Protein AF-A0AA39MCV9-F1 (afdb_monomer_lite)

pLDDT: mean 76.23, std 17.33, range [36.0, 95.12]

Secondary structure (DSSP, 8-state):
----TT--PPPTTTTTTEEEEEEEETTS-EEEEEEEEEETTEEEE-GGGGTTEEEEEEEEES-HHHHHHHHHHHHHHHHHHSS-----------

InterPro domains:
  IPR001254 Serine proteases, trypsin domain [PF00089] (5-75)
  IPR009003 Peptidase S1, PA clan [SSF50494] (4-57)

Radius of gyration: 14.03 Å; chains: 1; bounding box: 41×30×35 Å

Foldseek 3Di:
DDDPPPDDDDQFPPQQQWWWKFWAAPVRDTDIWIWGDPDLQDIDTDPVSCDRTPDIDTDDGSYPVSVVSSVVSLVVVCVVPVDDSPNPPPPDDD

Structure (mmCIF, N/CA/C/O backbone):
data_AF-A0AA39MCV9-F1
#
_entry.id   AF-A0AA39MCV9-F1
#
loop_
_atom_site.group_PDB
_atom_site.id
_atom_site.type_symbol
_atom_site.label_atom_id
_atom_site.label_alt_id
_atom_site.label_comp_id
_atom_site.label_asym_id
_atom_site.label_entity_id
_atom_site.label_seq_id
_atom_site.pdbx_PDB_ins_code
_atom_site.Cartn_x
_atom_site.Cartn_y
_atom_site.Cartn_z
_atom_site.occupancy
_atom_site.B_iso_or_equiv
_atom_site.auth_seq_id
_atom_site.auth_comp_id
_atom_site.auth_asym_id
_atom_site.auth_atom_id
_atom_site.pdbx_PDB_model_num
ATOM 1 N N . MET A 1 1 ? 1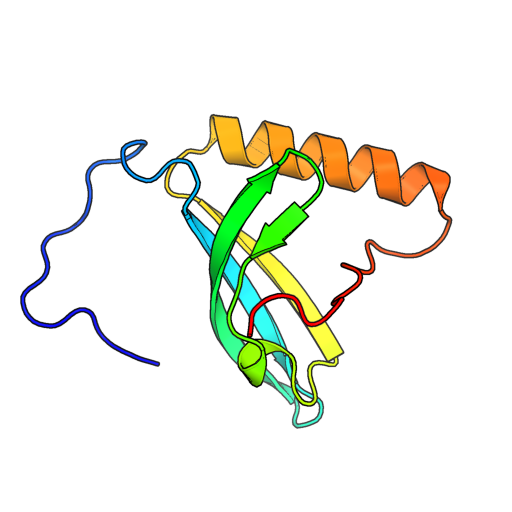2.617 -7.345 5.231 1.00 52.91 1 MET A N 1
ATOM 2 C CA . MET A 1 1 ? 12.803 -6.842 3.857 1.00 52.91 1 MET A CA 1
ATOM 3 C C . MET A 1 1 ? 13.621 -7.867 3.111 1.00 52.91 1 MET A C 1
ATOM 5 O O . MET A 1 1 ? 14.717 -8.187 3.555 1.00 52.91 1 MET A O 1
ATOM 9 N N . GLU A 1 2 ? 13.049 -8.434 2.059 1.00 62.38 2 GLU A N 1
ATOM 10 C CA . GLU A 1 2 ? 13.747 -9.387 1.204 1.00 62.38 2 GLU A CA 1
ATOM 11 C C . GLU A 1 2 ? 14.361 -8.618 0.040 1.00 62.38 2 GLU A C 1
ATOM 13 O O . GLU A 1 2 ? 13.700 -7.795 -0.594 1.00 62.38 2 GLU A O 1
ATOM 18 N N . SER A 1 3 ? 15.645 -8.848 -0.205 1.00 77.38 3 SER A N 1
ATOM 19 C CA . SER A 1 3 ? 16.344 -8.245 -1.332 1.00 77.38 3 SER A CA 1
ATOM 20 C C . SER A 1 3 ? 16.243 -9.165 -2.538 1.00 77.38 3 SER A C 1
ATOM 22 O O . SER A 1 3 ? 16.453 -10.372 -2.422 1.00 77.38 3 SER A O 1
ATOM 24 N N . VAL A 1 4 ? 15.998 -8.591 -3.716 1.00 82.94 4 VAL A N 1
ATOM 25 C CA . VAL A 1 4 ? 16.181 -9.313 -4.979 1.00 82.94 4 VAL A CA 1
ATOM 26 C C . VAL A 1 4 ? 17.685 -9.489 -5.200 1.00 82.94 4 VAL A C 1
ATOM 28 O O . VAL A 1 4 ? 18.380 -8.552 -5.591 1.00 82.94 4 VAL A O 1
ATOM 31 N N . ILE A 1 5 ? 18.207 -10.678 -4.903 1.00 94.12 5 ILE A N 1
ATOM 32 C CA . ILE A 1 5 ? 19.636 -10.983 -5.044 1.00 94.12 5 ILE A CA 1
ATOM 33 C C . ILE A 1 5 ? 19.960 -11.232 -6.522 1.00 94.12 5 ILE A C 1
ATOM 35 O O . ILE A 1 5 ? 19.275 -12.009 -7.181 1.00 94.12 5 ILE A O 1
ATOM 39 N N . ASN A 1 6 ? 21.009 -10.580 -7.036 1.00 95.12 6 ASN A N 1
ATOM 40 C CA . ASN A 1 6 ? 21.447 -10.657 -8.440 1.00 95.12 6 ASN A CA 1
ATOM 41 C C . ASN A 1 6 ? 20.391 -10.218 -9.476 1.00 95.12 6 ASN A C 1
ATOM 43 O O . ASN A 1 6 ? 20.443 -10.632 -10.633 1.00 95.12 6 ASN A O 1
ATOM 47 N N . GLY A 1 7 ? 19.430 -9.381 -9.075 1.00 86.62 7 GLY A N 1
ATOM 48 C CA . GLY A 1 7 ? 18.441 -8.811 -9.989 1.00 86.62 7 GLY A CA 1
ATOM 49 C C . GLY A 1 7 ? 18.995 -7.678 -10.857 1.00 86.62 7 GLY A C 1
ATOM 50 O O . GLY A 1 7 ? 20.043 -7.098 -10.570 1.00 86.62 7 GLY A O 1
ATOM 51 N N . HIS A 1 8 ? 18.239 -7.318 -11.896 1.00 90.25 8 HIS A N 1
ATOM 52 C CA . HIS A 1 8 ? 18.436 -6.086 -12.658 1.00 90.25 8 HIS A CA 1
ATOM 53 C C . HIS A 1 8 ? 17.193 -5.194 -12.518 1.00 90.25 8 HIS A C 1
ATOM 55 O O . HIS A 1 8 ? 16.087 -5.735 -12.416 1.00 90.25 8 HIS A O 1
ATOM 61 N N . PRO A 1 9 ? 17.332 -3.854 -12.508 1.00 86.44 9 PRO A N 1
ATOM 62 C CA . PRO A 1 9 ? 16.182 -2.961 -12.508 1.00 86.44 9 PRO A CA 1
ATOM 63 C C . PRO A 1 9 ? 15.223 -3.295 -13.651 1.00 86.44 9 PRO A C 1
ATOM 65 O O . PRO A 1 9 ? 15.642 -3.434 -14.800 1.00 86.44 9 PRO A O 1
ATOM 68 N N . ALA A 1 10 ? 13.934 -3.420 -13.338 1.00 85.38 10 ALA A N 1
ATOM 69 C CA . ALA A 1 10 ? 12.914 -3.590 -14.360 1.00 85.38 10 ALA A CA 1
ATOM 70 C C . ALA A 1 10 ? 12.703 -2.253 -15.098 1.00 85.38 10 ALA A C 1
ATOM 72 O O . ALA A 1 10 ? 12.457 -1.240 -14.437 1.00 85.38 10 ALA A O 1
ATOM 73 N N . PRO A 1 11 ? 12.770 -2.223 -16.442 1.00 83.62 11 PRO A N 1
ATOM 74 C CA . PRO A 1 11 ? 12.264 -1.107 -17.229 1.00 83.62 11 PRO A CA 1
ATOM 75 C C . PRO A 1 11 ? 10.861 -0.658 -16.791 1.00 83.62 11 PRO A C 1
ATOM 77 O O . PRO A 1 11 ? 10.001 -1.482 -16.465 1.00 83.62 11 PRO A O 1
ATOM 80 N N . GLY A 1 12 ? 10.632 0.657 -16.798 1.00 81.06 12 GLY A N 1
ATOM 81 C CA . GLY A 1 12 ? 9.350 1.249 -16.408 1.00 81.06 12 GLY A CA 1
ATOM 82 C C . GLY A 1 12 ? 8.183 0.705 -17.236 1.00 81.06 12 GLY A C 1
ATOM 83 O O . GLY A 1 12 ? 8.323 0.457 -18.432 1.00 81.06 12 GLY A O 1
ATOM 84 N N . GLY A 1 13 ? 7.037 0.494 -16.591 1.00 79.06 13 GLY A N 1
ATOM 85 C CA . GLY A 1 13 ? 5.814 -0.018 -17.217 1.00 79.06 13 GLY A CA 1
ATOM 86 C C . GLY A 1 13 ? 5.759 -1.534 -17.440 1.00 79.06 13 GLY A C 1
ATOM 87 O O . GLY A 1 13 ? 4.673 -2.067 -17.649 1.00 79.06 13 GLY A O 1
ATOM 88 N N . MET A 1 14 ? 6.873 -2.273 -17.348 1.00 82.38 14 MET A N 1
ATOM 89 C CA . MET A 1 14 ? 6.848 -3.728 -17.598 1.00 82.38 14 MET A CA 1
ATOM 90 C C . MET A 1 14 ? 6.153 -4.531 -16.496 1.00 82.38 14 MET A C 1
ATOM 92 O O . MET A 1 14 ? 5.646 -5.621 -16.749 1.00 82.38 14 MET A O 1
ATOM 96 N N . LEU A 1 15 ? 6.115 -3.999 -15.275 1.00 84.06 15 LEU A N 1
ATOM 97 C CA . LEU A 1 15 ? 5.459 -4.621 -14.128 1.00 84.06 15 LEU A CA 1
ATOM 98 C C . LEU A 1 15 ? 4.238 -3.792 -13.724 1.00 84.06 15 LEU A C 1
ATOM 100 O O . LEU A 1 15 ? 4.106 -3.392 -12.571 1.00 84.06 15 LEU A O 1
ATOM 104 N N . GLY A 1 16 ? 3.356 -3.486 -14.677 1.00 84.25 16 GLY A N 1
ATOM 105 C CA . GLY A 1 16 ? 2.282 -2.507 -14.476 1.00 84.25 16 GLY A CA 1
ATOM 106 C C . GLY A 1 16 ? 1.295 -2.820 -13.342 1.00 84.25 16 GLY A C 1
ATOM 107 O O . GLY A 1 16 ? 0.673 -1.919 -12.789 1.00 84.25 16 GLY A O 1
ATOM 108 N N . HIS A 1 17 ? 1.201 -4.088 -12.939 1.00 87.69 17 HIS A N 1
ATOM 109 C CA . HIS A 1 17 ? 0.391 -4.520 -11.799 1.00 87.69 17 HIS A CA 1
ATOM 110 C C . HIS A 1 17 ? 1.147 -4.465 -10.459 1.00 87.69 17 HIS A C 1
ATOM 112 O O . HIS A 1 17 ? 0.518 -4.604 -9.412 1.00 87.69 17 HIS A O 1
ATOM 118 N N . GLN A 1 18 ? 2.472 -4.279 -10.472 1.00 89.31 18 GLN A N 1
ATOM 119 C CA . GLN A 1 18 ? 3.313 -4.196 -9.279 1.00 89.31 18 GLN A CA 1
ATOM 120 C C . GLN A 1 18 ? 3.208 -2.807 -8.654 1.00 89.31 18 GLN A C 1
ATOM 122 O O . GLN A 1 18 ? 3.660 -1.809 -9.224 1.00 89.31 18 GLN A O 1
ATOM 127 N N . VAL A 1 19 ? 2.699 -2.777 -7.427 1.00 87.81 19 VAL A N 1
ATOM 128 C CA . VAL A 1 19 ? 2.669 -1.598 -6.560 1.00 87.81 19 VAL A CA 1
ATOM 129 C C . VAL A 1 19 ? 3.260 -1.935 -5.195 1.00 87.81 19 VAL A C 1
ATOM 131 O O . VAL A 1 19 ? 3.600 -3.090 -4.915 1.00 87.81 19 VAL A O 1
ATOM 134 N N . TYR A 1 20 ? 3.450 -0.925 -4.356 1.00 87.69 20 TYR A N 1
ATOM 135 C CA . TYR A 1 20 ? 3.988 -1.114 -3.012 1.00 87.69 20 TYR A CA 1
ATOM 136 C C . TYR A 1 20 ? 3.221 -0.285 -1.977 1.00 87.69 20 TYR A C 1
ATOM 138 O O . TYR A 1 20 ? 2.788 0.844 -2.243 1.00 87.69 20 TYR A O 1
ATOM 146 N N . PHE A 1 21 ? 3.029 -0.889 -0.803 1.00 89.06 21 PHE A N 1
ATOM 147 C CA . PHE A 1 21 ? 2.463 -0.246 0.377 1.00 89.06 21 PHE A CA 1
ATOM 148 C C . PHE A 1 21 ? 3.563 0.156 1.350 1.00 89.06 21 PHE A C 1
ATOM 150 O O . PHE A 1 21 ? 4.513 -0.596 1.565 1.00 89.06 21 PHE A O 1
ATOM 157 N N . ASP A 1 22 ? 3.356 1.307 1.975 1.00 91.38 22 ASP A N 1
ATOM 158 C CA . ASP A 1 22 ? 3.957 1.693 3.242 1.00 91.38 22 ASP A CA 1
ATOM 159 C C . ASP A 1 22 ? 2.985 1.276 4.343 1.00 91.38 22 ASP A C 1
ATOM 161 O O . ASP A 1 22 ? 1.856 1.776 4.371 1.00 91.38 22 ASP A O 1
ATOM 165 N N . VAL A 1 23 ? 3.362 0.322 5.190 1.00 90.50 23 VAL A N 1
ATOM 166 C CA . VAL A 1 23 ? 2.488 -0.212 6.242 1.00 90.50 23 VAL A CA 1
ATOM 167 C C . VAL A 1 23 ? 3.025 0.200 7.596 1.00 90.50 23 VAL A C 1
ATOM 169 O O . VAL A 1 23 ? 4.156 -0.140 7.934 1.00 90.50 23 VAL A O 1
ATOM 172 N N . THR A 1 24 ? 2.208 0.906 8.371 1.00 91.81 24 THR A N 1
ATOM 173 C CA . THR A 1 24 ? 2.528 1.305 9.743 1.00 91.81 24 THR A CA 1
ATOM 174 C C . THR A 1 24 ? 1.885 0.333 10.724 1.00 91.81 24 THR A C 1
ATOM 176 O O . THR A 1 24 ? 0.711 -0.012 10.576 1.00 91.81 24 THR A O 1
ATOM 179 N N . TYR A 1 25 ? 2.649 -0.095 11.725 1.00 92.00 25 TYR A N 1
ATOM 180 C CA . TYR A 1 25 ? 2.232 -1.039 12.762 1.00 92.00 25 TYR A CA 1
ATOM 181 C C . TYR A 1 25 ? 1.872 -0.325 14.070 1.00 92.00 25 TYR A C 1
ATOM 183 O O . TYR A 1 25 ? 2.074 0.882 14.225 1.00 92.00 25 TYR A O 1
ATOM 191 N N . ASP A 1 26 ? 1.294 -1.067 15.008 1.00 94.62 26 ASP A N 1
ATOM 192 C CA . ASP A 1 26 ? 0.922 -0.590 16.344 1.00 94.62 26 ASP A CA 1
ATOM 193 C C . ASP A 1 26 ? 2.124 -0.185 17.213 1.00 94.62 26 ASP A C 1
ATOM 195 O O . ASP A 1 26 ? 2.001 0.700 18.059 1.00 94.62 26 ASP A O 1
ATOM 199 N N . ASP A 1 27 ? 3.301 -0.753 16.948 1.00 94.62 27 ASP A N 1
ATOM 200 C CA . ASP A 1 27 ? 4.577 -0.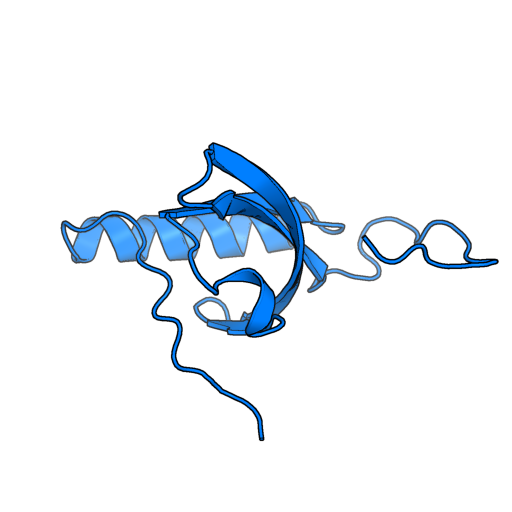357 17.553 1.00 94.62 27 ASP A CA 1
ATOM 201 C C . ASP A 1 27 ? 5.192 0.915 16.930 1.00 94.62 27 ASP A C 1
ATOM 203 O O . ASP A 1 27 ? 6.300 1.319 17.292 1.00 94.62 27 ASP A O 1
ATOM 207 N N . GLY A 1 28 ? 4.479 1.548 15.991 1.00 92.19 28 GLY A N 1
ATOM 208 C CA . GLY A 1 28 ? 4.888 2.770 15.302 1.00 92.19 28 GLY A CA 1
ATOM 209 C C . GLY A 1 28 ? 5.951 2.567 14.223 1.00 92.19 28 GLY A C 1
ATOM 210 O O . GLY A 1 28 ? 6.354 3.544 13.587 1.00 92.19 28 GLY A O 1
ATOM 211 N N . LYS A 1 29 ? 6.416 1.333 13.985 1.00 93.12 29 LYS A N 1
ATOM 212 C CA . LYS A 1 29 ? 7.327 1.047 12.873 1.00 93.12 29 LYS A CA 1
ATOM 213 C C . LYS A 1 29 ? 6.574 1.053 11.555 1.00 93.12 29 LYS A C 1
ATOM 215 O O . LYS A 1 29 ? 5.368 0.819 11.497 1.00 93.12 29 LYS A O 1
ATOM 220 N N . THR A 1 30 ? 7.333 1.245 10.486 1.00 90.75 30 THR A N 1
ATOM 221 C CA . THR A 1 30 ? 6.817 1.198 9.125 1.00 90.75 30 THR A CA 1
ATOM 222 C C . THR A 1 30 ? 7.639 0.219 8.289 1.00 90.75 30 THR A C 1
ATOM 224 O O . THR A 1 30 ? 8.866 0.218 8.388 1.00 90.75 30 THR A O 1
ATOM 227 N N . ASN A 1 31 ? 6.976 -0.612 7.476 1.00 90.19 31 ASN A N 1
ATOM 228 C CA . ASN A 1 31 ? 7.620 -1.505 6.509 1.00 90.19 31 ASN A CA 1
ATOM 229 C C . ASN A 1 31 ? 7.030 -1.352 5.107 1.00 90.19 31 ASN A C 1
ATOM 231 O O . ASN A 1 31 ? 5.851 -1.054 4.926 1.00 90.19 31 ASN A O 1
ATOM 235 N N . PHE A 1 32 ? 7.858 -1.676 4.118 1.00 89.25 32 PHE A N 1
ATOM 236 C CA . PHE A 1 32 ? 7.444 -1.790 2.728 1.00 89.25 32 PHE A CA 1
ATOM 237 C C . PHE A 1 32 ? 6.948 -3.201 2.420 1.00 89.25 32 PHE A C 1
ATOM 239 O O . PHE A 1 32 ? 7.640 -4.181 2.706 1.00 89.25 32 PHE A O 1
ATOM 246 N N . CYS A 1 33 ? 5.792 -3.294 1.766 1.00 90.19 33 CYS A N 1
ATOM 247 C CA . CYS A 1 33 ? 5.241 -4.550 1.267 1.00 90.19 33 CYS A CA 1
ATOM 248 C C . CYS A 1 33 ? 4.918 -4.471 -0.225 1.00 90.19 33 CYS A C 1
ATOM 250 O O . CYS A 1 33 ? 4.348 -3.489 -0.704 1.00 90.19 33 CYS A O 1
ATOM 252 N N . GLY A 1 34 ? 5.268 -5.530 -0.956 1.00 89.06 34 GLY A N 1
ATOM 253 C CA . GLY A 1 34 ? 4.903 -5.701 -2.359 1.00 89.06 34 GLY A CA 1
ATOM 254 C C . GLY A 1 34 ? 3.427 -6.063 -2.522 1.00 89.06 34 GLY A C 1
ATOM 255 O O . GLY A 1 34 ? 2.837 -6.755 -1.686 1.00 89.06 34 GLY A O 1
ATOM 256 N N . VAL A 1 35 ? 2.823 -5.579 -3.603 1.00 87.44 35 VAL A N 1
ATOM 257 C CA . VAL A 1 35 ? 1.390 -5.712 -3.869 1.00 87.44 35 VAL A CA 1
ATOM 258 C C . VAL A 1 35 ? 1.161 -5.887 -5.365 1.00 87.44 35 VAL A C 1
ATOM 260 O O . VAL A 1 35 ? 1.821 -5.244 -6.179 1.00 87.44 35 VAL A O 1
ATOM 263 N N . SER A 1 36 ? 0.200 -6.731 -5.726 1.00 88.75 36 SER A N 1
ATOM 264 C CA . SER A 1 36 ? -0.266 -6.899 -7.103 1.00 88.75 36 SER A CA 1
ATOM 265 C C . SER A 1 36 ? -1.698 -6.401 -7.255 1.00 88.75 36 SER A C 1
ATOM 267 O O . SER A 1 36 ? -2.580 -6.805 -6.498 1.00 88.75 36 SER A O 1
ATOM 269 N N . ILE A 1 37 ? -1.948 -5.551 -8.245 1.00 85.81 37 ILE A N 1
ATOM 270 C CA . ILE A 1 37 ? -3.304 -5.163 -8.646 1.00 85.81 37 ILE A CA 1
ATOM 271 C C . ILE A 1 37 ? -3.923 -6.338 -9.410 1.00 85.81 37 ILE A C 1
ATOM 273 O O . ILE A 1 37 ? -3.434 -6.703 -10.476 1.00 85.81 37 ILE A O 1
ATOM 277 N N . LEU A 1 38 ? -4.993 -6.929 -8.872 1.00 84.31 38 LEU A N 1
ATOM 278 C CA . LEU A 1 38 ? -5.737 -8.001 -9.547 1.00 84.31 38 LEU A CA 1
ATOM 279 C C . LEU A 1 38 ? -6.889 -7.445 -10.378 1.00 84.31 38 LEU A C 1
ATOM 281 O O . LEU A 1 38 ? -7.177 -7.922 -11.472 1.00 84.31 38 LEU A O 1
ATOM 285 N N . THR A 1 39 ? -7.573 -6.442 -9.835 1.00 80.06 39 THR A N 1
ATOM 286 C CA . THR A 1 39 ? -8.691 -5.760 -10.487 1.00 80.06 39 THR A CA 1
ATOM 287 C C . THR A 1 39 ? -8.663 -4.282 -10.096 1.00 80.06 39 THR A C 1
ATOM 289 O O . THR A 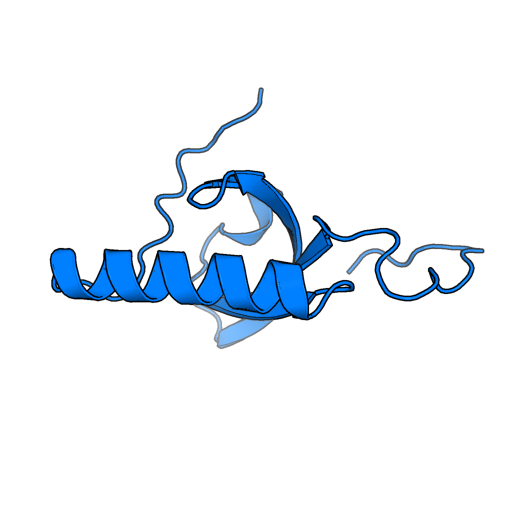1 39 ? -7.930 -3.909 -9.177 1.00 80.06 39 THR A O 1
ATOM 292 N N . PRO A 1 40 ? -9.511 -3.434 -10.696 1.00 77.69 40 PRO A N 1
ATOM 293 C CA . PRO A 1 40 ? -9.612 -2.036 -10.289 1.00 77.69 40 PRO A CA 1
ATOM 294 C C . PRO A 1 40 ? -9.980 -1.796 -8.814 1.00 77.69 40 PRO A C 1
ATOM 296 O O . PRO A 1 40 ? -9.798 -0.685 -8.327 1.00 77.69 40 PRO A O 1
ATOM 299 N N . TYR A 1 41 ? -10.479 -2.816 -8.104 1.00 76.00 41 TYR A N 1
ATOM 300 C CA . TYR A 1 41 ? -10.926 -2.714 -6.709 1.00 76.00 41 TYR A CA 1
ATOM 301 C C . TYR A 1 41 ? -10.219 -3.685 -5.757 1.00 76.00 41 TYR A C 1
ATOM 303 O O . TYR A 1 41 ? -10.386 -3.580 -4.544 1.00 76.00 41 TYR A O 1
ATOM 311 N N . TYR A 1 42 ? -9.429 -4.627 -6.280 1.00 79.94 42 TYR A N 1
ATOM 312 C CA . TYR A 1 42 ? -8.811 -5.689 -5.486 1.00 79.94 42 TYR A CA 1
ATOM 313 C C . TYR A 1 42 ? -7.311 -5.763 -5.729 1.00 79.94 42 TYR A C 1
ATOM 315 O O . TYR A 1 42 ? -6.844 -5.793 -6.870 1.00 79.94 42 TYR A O 1
ATOM 323 N N . VAL A 1 43 ? -6.574 -5.863 -4.626 1.00 85.19 43 VAL A N 1
ATOM 324 C CA . VAL A 1 43 ? -5.129 -6.073 -4.598 1.00 85.19 43 VAL A CA 1
ATOM 325 C C . VAL A 1 43 ? -4.795 -7.347 -3.831 1.00 85.19 43 VAL A C 1
ATOM 327 O O . VAL A 1 43 ? -5.527 -7.738 -2.924 1.00 85.19 43 VAL A O 1
ATOM 330 N N . LEU A 1 44 ? -3.679 -7.976 -4.186 1.00 85.88 44 LEU A N 1
ATOM 331 C CA . LEU A 1 44 ? -3.133 -9.160 -3.529 1.00 85.88 44 LEU A CA 1
ATOM 332 C C . LEU A 1 44 ? -1.768 -8.842 -2.918 1.00 85.88 44 LEU A C 1
ATOM 334 O O . LEU A 1 44 ? -0.935 -8.182 -3.540 1.00 85.88 44 LEU A O 1
ATOM 338 N N . THR A 1 45 ? -1.536 -9.314 -1.698 1.00 88.75 45 THR A N 1
ATOM 339 C CA . THR A 1 45 ? -0.300 -9.103 -0.934 1.00 88.75 45 THR A CA 1
ATOM 340 C C . THR A 1 45 ? -0.163 -10.180 0.147 1.00 88.75 45 THR A C 1
ATOM 342 O O . THR A 1 45 ? -1.084 -10.970 0.359 1.00 88.75 45 THR A O 1
ATOM 345 N N . ALA A 1 46 ? 0.980 -10.236 0.828 1.00 88.56 46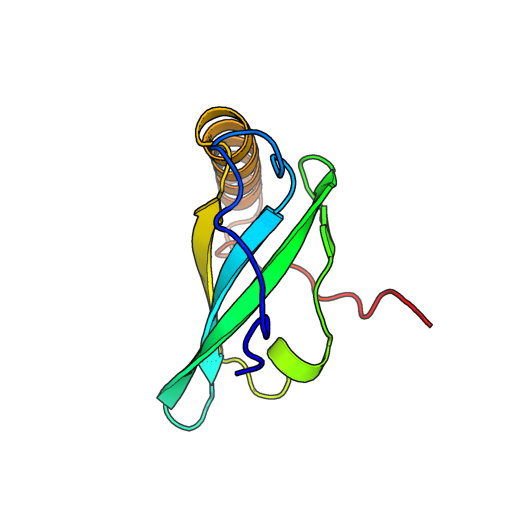 ALA A N 1
ATOM 346 C CA . ALA A 1 46 ? 1.221 -11.219 1.877 1.00 88.56 46 ALA A CA 1
ATOM 347 C C . ALA A 1 46 ? 0.435 -10.883 3.156 1.00 88.56 46 ALA A C 1
ATOM 349 O O . ALA A 1 46 ? 0.443 -9.747 3.627 1.00 88.56 46 ALA A O 1
ATOM 350 N N . GLY A 1 47 ? -0.192 -11.886 3.781 1.00 84.88 47 GLY A N 1
ATOM 351 C CA . GLY A 1 47 ? -0.983 -11.679 5.001 1.00 84.88 47 GLY A CA 1
ATOM 352 C C . GLY A 1 47 ? -0.176 -11.125 6.183 1.00 84.88 47 GLY A C 1
ATOM 353 O O . GLY A 1 47 ? -0.694 -10.318 6.953 1.00 84.88 47 GLY A O 1
ATOM 354 N N . HIS A 1 48 ? 1.105 -11.496 6.303 1.00 87.75 48 HIS A N 1
ATOM 355 C CA . HIS A 1 48 ? 1.979 -11.016 7.380 1.00 87.75 48 HIS A CA 1
ATOM 356 C C . HIS A 1 48 ? 2.241 -9.504 7.318 1.00 87.75 48 HIS A C 1
ATOM 358 O O . HIS A 1 48 ? 2.597 -8.917 8.334 1.00 87.75 48 HIS A O 1
ATOM 364 N N . CYS A 1 49 ? 2.031 -8.862 6.162 1.00 88.69 49 CYS A N 1
ATOM 365 C CA . CYS A 1 49 ? 2.168 -7.415 6.031 1.00 88.69 49 CYS A CA 1
ATOM 366 C C . CYS A 1 49 ? 1.174 -6.658 6.912 1.00 88.69 49 CYS A C 1
ATOM 368 O O . CYS A 1 49 ? 1.492 -5.558 7.343 1.00 88.69 49 CYS A O 1
ATOM 370 N N . PHE A 1 50 ? 0.011 -7.249 7.204 1.00 88.06 50 PHE A N 1
ATOM 371 C CA . PHE A 1 50 ? -1.101 -6.582 7.888 1.00 88.06 50 PHE A CA 1
ATOM 372 C C . PHE A 1 50 ? -1.360 -7.085 9.307 1.00 88.06 50 PHE A C 1
ATOM 374 O O . PHE A 1 50 ? -2.283 -6.615 9.972 1.00 88.06 50 PHE A O 1
ATOM 381 N N . VAL A 1 51 ? -0.549 -8.023 9.799 1.00 89.12 51 VAL A N 1
ATOM 382 C CA . VAL A 1 51 ? -0.589 -8.406 11.213 1.00 89.12 51 VAL A CA 1
ATOM 383 C C . VAL A 1 51 ? -0.166 -7.187 12.033 1.00 89.12 51 VAL A C 1
ATOM 385 O O . VAL A 1 51 ? 0.918 -6.659 11.816 1.00 89.12 51 VAL A O 1
ATOM 388 N N . ASN A 1 52 ? -1.039 -6.728 12.933 1.00 89.94 52 ASN A N 1
ATOM 389 C CA . ASN A 1 52 ? -0.859 -5.526 13.759 1.00 89.94 52 ASN A CA 1
ATOM 390 C C . ASN A 1 52 ? -0.683 -4.209 12.977 1.00 89.94 52 ASN A C 1
ATOM 392 O O . ASN A 1 52 ? -0.187 -3.221 13.519 1.00 89.94 52 ASN A O 1
ATOM 396 N N . ALA A 1 53 ? -1.093 -4.165 11.707 1.00 88.75 53 ALA A N 1
ATOM 397 C CA . ALA A 1 53 ? -1.057 -2.931 10.932 1.00 88.75 53 ALA A CA 1
ATOM 398 C C . ALA A 1 53 ? -2.160 -1.962 11.384 1.00 88.75 53 ALA A C 1
ATOM 400 O O . ALA A 1 53 ? -3.328 -2.337 11.508 1.00 88.75 53 ALA A O 1
ATOM 401 N N . THR A 1 54 ? -1.795 -0.699 11.580 1.00 90.00 54 THR A N 1
ATOM 402 C CA . THR A 1 54 ? -2.716 0.397 11.916 1.00 90.00 54 THR A CA 1
ATOM 403 C C . THR A 1 54 ? -3.131 1.190 10.683 1.00 90.00 54 THR A C 1
ATOM 405 O O . THR A 1 54 ? -4.256 1.685 10.612 1.00 90.00 54 THR A O 1
ATOM 408 N N . SER A 1 55 ? -2.251 1.293 9.686 1.00 87.56 55 SER A N 1
ATOM 409 C CA . SER A 1 55 ? -2.560 1.921 8.404 1.00 87.56 55 SER A CA 1
ATOM 410 C C . SER A 1 55 ? -1.677 1.372 7.289 1.00 87.56 55 SER A C 1
ATOM 412 O O . SER A 1 55 ? -0.590 0.854 7.535 1.00 87.56 55 SER A O 1
ATOM 414 N N . ALA A 1 56 ? -2.150 1.497 6.051 1.00 86.19 56 ALA A N 1
ATOM 415 C CA . ALA A 1 56 ? -1.351 1.220 4.870 1.00 86.19 56 ALA A CA 1
ATOM 416 C C . ALA A 1 56 ? -1.596 2.273 3.798 1.00 86.19 56 ALA A C 1
ATOM 418 O O . ALA A 1 56 ? -2.735 2.659 3.525 1.00 86.19 56 ALA A O 1
ATOM 419 N N . LYS A 1 57 ? -0.511 2.727 3.180 1.00 87.19 57 LYS A N 1
ATOM 420 C CA . LYS A 1 57 ? -0.514 3.785 2.178 1.00 87.19 57 LYS A CA 1
ATOM 421 C C . LYS A 1 57 ? 0.106 3.280 0.888 1.00 87.19 57 LYS A C 1
ATOM 423 O O . LYS A 1 57 ? 1.228 2.791 0.885 1.00 87.19 57 LYS A O 1
ATOM 428 N N . LEU A 1 58 ? -0.605 3.428 -0.226 1.00 84.06 58 LEU A N 1
ATOM 429 C CA . LEU A 1 58 ? -0.031 3.207 -1.556 1.00 84.06 58 LEU A CA 1
ATOM 430 C C . LEU A 1 58 ? 1.025 4.276 -1.820 1.00 84.06 58 LEU A C 1
ATOM 432 O O . LEU A 1 58 ? 0.719 5.468 -1.735 1.00 84.06 58 LEU A O 1
ATOM 436 N N . ILE A 1 59 ? 2.240 3.864 -2.159 1.00 84.00 59 ILE A N 1
ATOM 437 C CA . ILE A 1 59 ? 3.373 4.792 -2.312 1.00 84.00 59 ILE A CA 1
ATOM 438 C C . ILE A 1 59 ? 4.082 4.687 -3.663 1.00 84.00 59 ILE A C 1
ATOM 440 O O . ILE A 1 59 ? 4.918 5.537 -3.964 1.00 84.00 59 ILE A O 1
ATOM 444 N N . GLY A 1 60 ? 3.686 3.744 -4.522 1.00 79.19 60 GLY A N 1
ATOM 445 C CA . GLY A 1 60 ? 3.963 3.843 -5.952 1.00 79.19 60 GLY A CA 1
ATOM 446 C C . GLY A 1 60 ? 3.767 2.557 -6.742 1.00 79.19 60 GLY A C 1
ATOM 447 O O . GLY A 1 60 ? 3.278 1.548 -6.234 1.00 79.19 60 GLY A O 1
ATOM 448 N N . SER A 1 61 ? 4.129 2.651 -8.018 1.00 80.69 61 SER A N 1
ATOM 449 C CA . SER A 1 61 ? 3.935 1.658 -9.073 1.00 80.69 61 SER A CA 1
ATOM 450 C C . SER A 1 61 ? 5.058 1.786 -10.095 1.00 80.69 61 SER A C 1
ATOM 452 O O . SER A 1 61 ? 5.617 2.873 -10.258 1.00 80.69 61 SER A O 1
ATOM 454 N N . SER A 1 62 ? 5.345 0.708 -10.824 1.00 77.31 62 SER A N 1
ATOM 455 C CA . SER A 1 62 ? 6.225 0.788 -11.998 1.00 77.31 62 SER A CA 1
ATOM 456 C C . SER A 1 62 ? 5.531 1.377 -13.239 1.00 77.31 62 SER A C 1
ATOM 458 O O . SER A 1 62 ? 6.211 1.780 -14.181 1.00 77.31 62 SER A O 1
ATOM 460 N N . ASP A 1 63 ? 4.196 1.470 -13.223 1.00 81.38 63 ASP A N 1
ATOM 461 C CA . ASP A 1 63 ? 3.354 2.102 -14.245 1.00 81.38 63 ASP A CA 1
ATOM 462 C C . ASP A 1 63 ? 2.505 3.212 -13.606 1.00 81.38 63 ASP A C 1
ATOM 464 O O . ASP A 1 63 ? 1.609 2.960 -12.789 1.00 81.38 63 ASP A O 1
ATOM 468 N N . GLY A 1 64 ? 2.811 4.459 -13.969 1.00 75.94 64 GLY A N 1
ATOM 469 C CA . GLY A 1 64 ? 2.140 5.640 -13.433 1.00 75.94 64 GLY A CA 1
ATOM 470 C C . GLY A 1 64 ? 0.698 5.812 -13.913 1.00 75.94 64 GLY A C 1
ATOM 471 O O . GLY A 1 64 ? -0.102 6.412 -13.195 1.00 75.94 64 GLY A O 1
ATOM 472 N N . ASP A 1 65 ? 0.336 5.289 -15.082 1.00 80.38 65 ASP A N 1
ATOM 473 C CA . ASP A 1 65 ? -1.013 5.439 -15.629 1.00 80.38 65 ASP A CA 1
ATOM 474 C C . ASP A 1 65 ? -1.961 4.391 -15.050 1.00 80.38 65 ASP A C 1
ATOM 476 O O . ASP A 1 65 ? -3.072 4.738 -14.633 1.00 80.38 65 ASP A O 1
ATOM 480 N N . LEU A 1 66 ? -1.507 3.144 -14.889 1.00 73.94 66 LEU A N 1
ATOM 481 C CA . LEU A 1 66 ? -2.248 2.137 -14.118 1.00 73.94 66 LEU A CA 1
ATOM 482 C C . LEU A 1 66 ? -2.435 2.568 -12.660 1.00 73.94 66 LEU A C 1
ATOM 484 O O . LEU A 1 66 ? -3.535 2.442 -12.116 1.00 73.94 66 LEU A O 1
ATOM 488 N N . PHE A 1 67 ? -1.404 3.160 -12.049 1.00 78.62 67 PHE A N 1
ATOM 489 C CA . PHE A 1 67 ? -1.494 3.681 -10.686 1.00 78.62 67 PHE A CA 1
ATOM 490 C C . PHE A 1 67 ? -2.558 4.771 -10.540 1.00 78.62 67 PHE A C 1
ATOM 492 O O . PHE A 1 67 ? -3.380 4.714 -9.624 1.00 78.62 67 PHE A O 1
ATOM 499 N N . LYS A 1 68 ? -2.589 5.744 -11.461 1.00 78.69 68 LYS A N 1
ATOM 500 C CA . LYS A 1 68 ? -3.604 6.810 -11.453 1.00 78.69 68 LYS A CA 1
ATOM 501 C C . LYS A 1 68 ? -5.014 6.241 -11.559 1.00 78.69 68 LYS A C 1
ATOM 503 O O . LYS A 1 68 ? -5.880 6.679 -10.808 1.00 78.69 68 LYS A O 1
ATOM 508 N N . ARG A 1 69 ? -5.238 5.262 -12.444 1.00 78.94 69 ARG A N 1
ATOM 509 C CA . ARG A 1 69 ? -6.558 4.635 -12.635 1.00 78.94 69 ARG A CA 1
ATOM 510 C C . ARG A 1 69 ? -7.025 3.925 -11.368 1.00 78.94 69 ARG A C 1
ATOM 512 O O . ARG A 1 69 ? -8.135 4.177 -10.906 1.00 78.94 69 ARG A O 1
ATOM 519 N N . PHE A 1 70 ? -6.151 3.123 -10.761 1.00 78.88 70 PHE A N 1
ATOM 520 C CA . PHE A 1 70 ? -6.454 2.434 -9.508 1.00 78.88 70 PHE A CA 1
ATOM 521 C C . PHE A 1 70 ? -6.764 3.421 -8.370 1.00 78.88 70 PHE A C 1
ATOM 523 O O . PHE A 1 70 ? -7.800 3.316 -7.717 1.00 78.88 70 PHE A O 1
ATOM 530 N N . VAL A 1 71 ? -5.917 4.439 -8.173 1.00 76.94 71 VAL A N 1
ATOM 531 C CA . VAL A 1 71 ? -6.122 5.455 -7.124 1.00 76.94 71 VAL A CA 1
ATOM 532 C C . VAL A 1 71 ? -7.4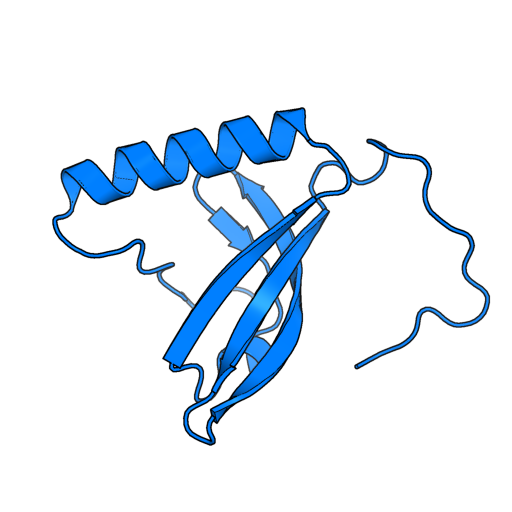03 6.263 -7.354 1.00 76.94 71 VAL A C 1
ATOM 534 O O . VAL A 1 71 ? -8.111 6.552 -6.392 1.00 76.94 71 VAL A O 1
ATOM 537 N N . GLN A 1 72 ? -7.727 6.623 -8.600 1.00 78.12 72 GLN A N 1
ATOM 538 C CA . GLN A 1 72 ? -8.983 7.307 -8.931 1.00 78.12 72 GLN A CA 1
ATOM 539 C C . GLN A 1 72 ? -10.204 6.452 -8.567 1.00 78.12 72 GLN A C 1
ATOM 541 O O . GLN A 1 72 ? -11.140 6.965 -7.954 1.00 78.12 72 GLN A O 1
ATOM 546 N N . GLN A 1 73 ? -10.173 5.151 -8.864 1.00 72.25 73 GLN A N 1
ATOM 547 C CA . GLN A 1 73 ? -11.267 4.241 -8.515 1.00 72.25 73 GLN A CA 1
ATOM 548 C C . GLN A 1 73 ? -11.417 4.044 -7.004 1.00 72.25 73 GLN A C 1
ATOM 550 O O . GLN A 1 73 ? -12.536 4.135 -6.499 1.00 72.25 73 GLN A O 1
ATOM 555 N N . VAL A 1 74 ? -10.319 3.877 -6.260 1.00 69.50 74 VAL A N 1
ATOM 556 C CA . VAL A 1 74 ? -10.374 3.760 -4.791 1.00 69.50 74 VAL A CA 1
ATOM 557 C C . VAL A 1 74 ? -10.886 5.050 -4.137 1.00 69.50 74 VAL A C 1
ATOM 559 O O . VAL A 1 74 ? -11.687 4.979 -3.206 1.00 69.50 74 VAL A O 1
ATOM 562 N N . LYS A 1 75 ? -10.499 6.231 -4.644 1.00 67.62 75 LYS A N 1
ATOM 563 C CA . LYS A 1 75 ? -11.028 7.520 -4.159 1.00 67.62 75 LYS A CA 1
ATOM 564 C C . LYS A 1 75 ? -12.536 7.637 -4.381 1.00 67.62 75 LYS A C 1
ATOM 566 O O . LYS A 1 75 ? -13.255 7.913 -3.424 1.00 67.62 75 LYS A O 1
ATOM 571 N N . SER A 1 76 ? -13.012 7.320 -5.588 1.00 59.91 76 SER A N 1
ATOM 572 C CA . SER A 1 76 ? -14.450 7.339 -5.900 1.00 59.91 76 SER A CA 1
ATOM 573 C C . SER A 1 76 ? -15.265 6.349 -5.055 1.00 59.91 76 SER A C 1
ATOM 575 O O . SER A 1 76 ? -16.423 6.605 -4.745 1.00 59.91 76 SER A O 1
ATOM 577 N N . ALA A 1 77 ? -14.653 5.234 -4.635 1.00 55.28 77 ALA A N 1
ATOM 578 C CA . ALA A 1 77 ? -15.287 4.262 -3.750 1.00 55.28 77 ALA A CA 1
ATOM 579 C C . ALA A 1 77 ? -15.349 4.749 -2.288 1.00 55.28 77 ALA A C 1
ATOM 581 O O . ALA A 1 77 ? -16.346 4.502 -1.616 1.00 55.28 77 ALA A O 1
ATOM 582 N N . SER A 1 78 ? -14.328 5.475 -1.807 1.00 51.38 78 SER A N 1
ATOM 583 C CA . SER A 1 78 ? -14.299 6.023 -0.437 1.00 51.38 78 SER A CA 1
ATOM 584 C C . SER A 1 78 ? -15.291 7.169 -0.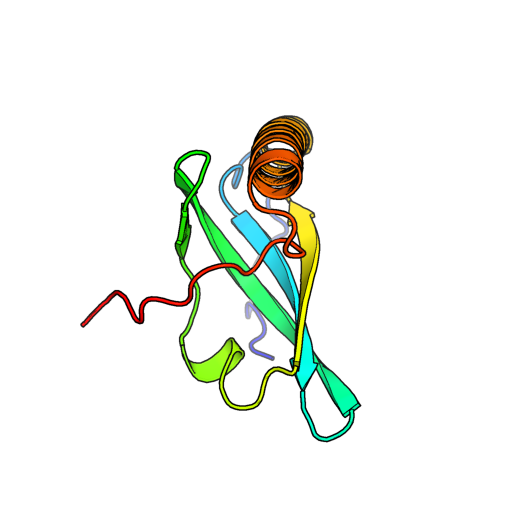204 1.00 51.38 78 SER A C 1
ATOM 586 O O . SER A 1 78 ? -15.838 7.301 0.888 1.00 51.38 78 SER A O 1
ATOM 588 N N . GLU A 1 79 ? -15.590 7.963 -1.237 1.00 45.09 79 GLU A N 1
ATOM 589 C CA . GLU A 1 79 ? -16.603 9.029 -1.163 1.00 45.09 79 GLU A CA 1
ATOM 590 C C . GLU A 1 79 ? -18.026 8.467 -1.010 1.00 45.09 79 GLU A C 1
ATOM 592 O O . GLU A 1 79 ? -18.904 9.144 -0.479 1.00 45.09 79 GLU A O 1
ATOM 597 N N . LEU A 1 80 ? -18.248 7.211 -1.415 1.00 43.66 80 LEU A N 1
ATOM 598 C CA . LEU A 1 80 ? -19.536 6.532 -1.291 1.00 43.66 80 LEU A CA 1
ATOM 599 C C . LEU A 1 80 ? -19.730 5.837 0.071 1.00 43.66 80 LEU A C 1
ATOM 601 O O . LEU A 1 80 ? -20.864 5.513 0.419 1.00 43.66 80 LEU A O 1
ATOM 605 N N . SER A 1 81 ? -18.655 5.593 0.837 1.00 39.94 81 SER A N 1
ATOM 606 C CA . SER A 1 81 ? -18.707 4.804 2.078 1.00 39.94 81 SER A CA 1
ATOM 607 C C . SER A 1 81 ? -18.549 5.597 3.375 1.00 39.94 81 SER A C 1
ATOM 609 O O . SER A 1 81 ? -18.737 5.009 4.433 1.00 39.94 81 SER A O 1
ATOM 611 N N . GLY A 1 82 ? -18.186 6.886 3.352 1.00 36.00 82 GLY A N 1
ATOM 612 C CA . GLY A 1 82 ? -17.995 7.700 4.572 1.00 36.00 82 GLY A CA 1
ATOM 613 C C . GLY A 1 82 ? -16.832 7.265 5.486 1.00 36.00 82 GLY A C 1
ATOM 614 O O . GLY A 1 82 ? -16.410 8.028 6.349 1.00 36.00 82 GLY A O 1
ATOM 615 N N . ASP A 1 83 ? -16.274 6.078 5.259 1.00 38.31 83 ASP A N 1
ATOM 616 C CA . ASP A 1 83 ? -15.060 5.544 5.858 1.00 38.31 83 ASP A CA 1
ATOM 617 C C . ASP A 1 83 ? -13.856 5.784 4.933 1.00 38.31 83 ASP A C 1
ATOM 619 O O . ASP A 1 83 ? -13.934 5.562 3.720 1.00 38.31 83 ASP A O 1
ATOM 623 N N . ALA A 1 84 ? -12.714 6.192 5.506 1.00 42.25 84 ALA A N 1
ATOM 624 C CA . ALA A 1 84 ? -11.413 6.149 4.827 1.00 42.25 84 ALA A CA 1
ATOM 625 C C . ALA A 1 84 ? -11.236 4.780 4.145 1.00 42.25 84 ALA A C 1
ATOM 627 O O . ALA A 1 84 ? -11.735 3.806 4.708 1.00 42.25 84 ALA A O 1
ATOM 628 N N . PRO A 1 85 ? -10.550 4.668 2.985 1.00 45.16 85 PRO A N 1
ATOM 629 C CA . PRO A 1 85 ? -10.477 3.431 2.208 1.00 45.16 85 PRO A CA 1
ATOM 630 C C . PRO A 1 85 ? -9.926 2.280 3.058 1.00 45.16 85 PRO A C 1
ATOM 632 O O . PRO A 1 85 ? -8.723 2.023 3.114 1.00 45.16 85 PRO A O 1
ATOM 635 N N . ARG A 1 86 ? -10.828 1.576 3.744 1.00 43.75 86 ARG A N 1
ATOM 636 C CA . ARG A 1 86 ? -10.563 0.336 4.444 1.00 43.75 86 ARG A CA 1
ATOM 637 C C . ARG A 1 86 ? -10.475 -0.692 3.341 1.00 43.75 86 ARG A C 1
ATOM 639 O O . ARG A 1 86 ? -11.482 -1.210 2.868 1.00 43.75 86 ARG A O 1
ATOM 646 N N . LEU A 1 87 ? -9.248 -0.944 2.898 1.00 51.59 87 LEU A N 1
ATOM 647 C CA . LEU A 1 87 ? -8.930 -2.147 2.151 1.00 51.59 87 LEU A CA 1
ATOM 648 C C . LEU A 1 87 ? -9.433 -3.310 3.007 1.00 51.59 87 LEU A C 1
ATOM 650 O O . LEU A 1 87 ? -8.893 -3.583 4.077 1.00 51.59 87 LEU A O 1
ATOM 654 N N . SER A 1 88 ? -10.549 -3.914 2.605 1.00 42.72 88 SER A N 1
ATOM 655 C CA . SER A 1 88 ? -11.089 -5.064 3.312 1.00 42.72 88 SER A CA 1
ATOM 656 C C . SER A 1 88 ? -10.117 -6.213 3.089 1.00 42.72 88 SER A C 1
ATOM 658 O O . SER A 1 88 ? -10.072 -6.806 2.009 1.00 42.72 88 SER A O 1
ATOM 660 N N . PHE A 1 89 ? -9.282 -6.477 4.094 1.00 51.06 89 PHE A N 1
ATOM 661 C CA . PHE A 1 89 ? -8.347 -7.592 4.109 1.00 51.06 89 PHE A CA 1
ATOM 662 C C . PHE A 1 89 ? -9.123 -8.881 4.362 1.00 51.06 89 PHE A C 1
ATOM 664 O O . PHE A 1 89 ? -9.007 -9.512 5.413 1.00 51.06 89 PHE A O 1
ATOM 671 N N . ASN A 1 90 ? -9.927 -9.295 3.388 1.00 44.22 90 ASN A N 1
ATOM 672 C CA . ASN A 1 90 ? -10.289 -10.696 3.312 1.00 44.22 90 ASN A CA 1
ATOM 673 C C . ASN A 1 90 ? -8.979 -11.435 3.048 1.00 44.22 90 ASN A C 1
ATOM 675 O O . ASN A 1 90 ? -8.391 -11.278 1.979 1.00 44.22 90 ASN A O 1
ATOM 679 N N . LYS A 1 91 ? -8.490 -12.182 4.048 1.00 45.75 91 LYS A N 1
ATOM 680 C CA . LYS A 1 91 ? -7.414 -13.162 3.872 1.00 45.75 91 LYS A CA 1
ATOM 681 C C . LYS A 1 91 ? -7.832 -14.072 2.724 1.00 45.75 91 LYS A C 1
ATOM 683 O O . LYS A 1 91 ? -8.642 -14.973 2.913 1.00 45.75 91 LYS A O 1
ATOM 688 N N . CYS A 1 92 ? -7.340 -13.789 1.531 1.00 39.25 92 CYS A N 1
ATOM 689 C CA . CYS A 1 92 ? -7.548 -14.627 0.373 1.00 39.25 92 CYS A CA 1
ATOM 690 C C . CYS A 1 92 ? -6.195 -15.213 -0.008 1.00 39.25 92 CYS A C 1
ATOM 692 O O . CYS A 1 92 ? -5.192 -14.500 0.020 1.00 39.25 92 CYS A O 1
ATOM 694 N N . CYS A 1 93 ? -6.246 -16.496 -0.373 1.00 39.22 93 CYS A N 1
ATOM 695 C CA . CYS A 1 93 ? -5.159 -17.417 -0.717 1.00 39.22 93 CYS A CA 1
ATOM 696 C C . CYS A 1 93 ? -4.646 -18.284 0.456 1.00 39.22 93 CYS A C 1
ATOM 698 O O . CYS A 1 93 ? -3.849 -17.833 1.272 1.00 39.22 93 CYS A O 1
ATOM 700 N N . LEU A 1 94 ? -5.218 -19.505 0.476 1.00 39.00 94 LEU A N 1
ATOM 701 C CA . LEU A 1 94 ? -4.652 -20.853 0.707 1.00 39.00 94 LEU A CA 1
ATOM 702 C C . LEU A 1 94 ? -3.497 -21.019 1.703 1.00 39.00 94 LEU A C 1
ATOM 704 O O . LEU A 1 94 ? -2.387 -20.527 1.416 1.00 39.00 94 LEU A O 1
#

Organism: NCBI:txid289476

Sequence (94 aa):
MESVINGHPAPGGMLGHQVYFDVTYDDGKTNFCGVSILTPYYVLTAGHCFVNATSAKLIGSSDGDLFKRFVQQVKSASELSGDAPRLSFNKCCL